Protein AF-A0A0G4KHU5-F1 (afdb_monomer)

Nearest PDB structures (foldseek):
  5nns-assembly2_B  TM=8.372E-01  e=2.624E-02  Heterobasidion irregulare TC 32-1
  7a8v-assembly1_A  TM=7.854E-01  e=5.188E-02  Talaromyces verruculosus
  6qt9-assembly1_Y  TM=2.012E-01  e=7.845E+00  Haloarcula hispanica SH1 virus
  4v6p-assembly1_BE  TM=1.532E-01  e=7.374E+00  Escherichia coli

pLDDT: mean 94.88, std 6.63, range [50.22, 98.56]

Foldseek 3Di:
DQPDDDDDDAAFDKDKDFAPAFPQDFFKDWDKDDFAPADPSPGPSPGDIDTQDIFGFPDQDPVGTHGPQQPPNTGHRMDMDTGHNPDDDHDD

Solvent-accessible surface area (backbone atoms only — not comparable to full-atom values): 5904 Å² total; per-residue (Å²): 130,79,93,67,82,86,81,93,79,59,61,49,39,77,48,68,50,78,41,95,72,50,43,85,68,76,44,71,46,74,42,69,50,37,70,33,100,53,63,45,75,77,47,85,80,82,66,69,72,46,78,72,45,77,44,49,62,73,48,76,56,100,92,41,80,40,27,58,46,29,58,93,88,37,40,39,44,55,53,74,50,57,42,54,70,82,52,74,90,78,44,88

Radius of gyration: 16.13 Å; Cα contacts (8 Å, |Δi|>4): 148; chains: 1; bounding box: 32×24×53 Å

Organism: Verticillium longisporum (NCBI:txid100787)

Sequence (92 aa):
MAATNTKTVQAGDQLGFKVNSELGHPGPQAVYLSKAPGAAQEYKGDGDWFKIYELTYSEINEQGIQWATFLNNQGVHNFTFTLPKELPDGEY

Secondary structure (DSSP, 8-state):
----------TT-EEEEE-SS---S---EEEEEE--SS-GGG--S-S-EEEEEEE-EEEEETTEEEETTEETTEE-SEEEEE--TTPPSS--

InterPro domains:
  IPR005103 Auxiliary Activity family 9, catalytic domain [PF03443] (5-92)
  IPR049892 Auxiliary Activity family 9 [PTHR33353] (2-92)

Structure (mmCIF, N/CA/C/O backbone):
data_AF-A0A0G4KHU5-F1
#
_entry.id   AF-A0A0G4KHU5-F1
#
loop_
_atom_site.group_PDB
_atom_site.id
_atom_site.type_symbol
_atom_site.label_atom_id
_atom_site.label_alt_id
_atom_site.label_comp_id
_atom_site.label_asym_id
_atom_site.label_entity_id
_atom_site.label_seq_id
_atom_site.pdbx_PDB_ins_code
_atom_site.Cartn_x
_atom_site.Cartn_y
_atom_site.Cartn_z
_atom_site.occupancy
_atom_site.B_iso_or_equiv
_atom_site.auth_seq_id
_atom_site.auth_comp_id
_atom_site.auth_asym_id
_atom_site.auth_atom_id
_atom_site.pdbx_PDB_model_num
ATOM 1 N N . MET A 1 1 ? 0.018 -14.109 24.249 1.00 50.22 1 MET A N 1
ATOM 2 C CA . MET A 1 1 ? -0.201 -12.672 23.980 1.00 50.22 1 MET A CA 1
ATOM 3 C C . MET A 1 1 ? 0.247 -12.405 22.554 1.00 50.22 1 MET A C 1
ATOM 5 O O . MET A 1 1 ? 1.291 -12.933 22.184 1.00 50.22 1 MET A O 1
ATOM 9 N N . ALA A 1 2 ? -0.548 -11.693 21.753 1.00 60.47 2 ALA A N 1
ATOM 10 C CA . ALA A 1 2 ? -0.164 -11.324 20.389 1.00 60.47 2 ALA A CA 1
ATOM 11 C C . ALA A 1 2 ? 1.078 -10.412 20.430 1.00 60.47 2 ALA A C 1
ATOM 13 O O . ALA A 1 2 ? 1.156 -9.520 21.271 1.00 60.47 2 ALA A O 1
ATOM 14 N N . ALA A 1 3 ? 2.071 -10.679 19.578 1.00 78.38 3 ALA A N 1
ATOM 15 C CA . ALA A 1 3 ? 3.383 -10.014 19.599 1.00 78.38 3 ALA A CA 1
ATOM 16 C C . ALA A 1 3 ? 3.479 -8.808 18.642 1.00 78.38 3 ALA A C 1
ATOM 18 O O . ALA A 1 3 ? 4.571 -8.303 18.385 1.00 78.38 3 ALA A O 1
ATOM 19 N N . THR A 1 4 ? 2.354 -8.374 18.077 1.00 87.81 4 THR A N 1
ATOM 20 C CA . THR A 1 4 ? 2.290 -7.331 17.051 1.00 87.81 4 THR A CA 1
ATOM 21 C C . THR A 1 4 ? 1.722 -6.036 17.620 1.00 87.81 4 THR A C 1
ATOM 23 O O . THR A 1 4 ? 0.829 -6.052 18.462 1.00 87.81 4 THR A O 1
ATOM 26 N N . ASN A 1 5 ? 2.224 -4.904 17.130 1.00 90.88 5 ASN A N 1
ATOM 27 C CA . ASN A 1 5 ? 1.735 -3.571 17.478 1.00 90.88 5 ASN A CA 1
ATOM 28 C C . ASN A 1 5 ? 1.041 -2.936 16.271 1.00 90.88 5 ASN A C 1
ATOM 30 O O . ASN A 1 5 ? 1.402 -3.227 15.130 1.00 90.88 5 ASN A O 1
ATOM 34 N N . THR A 1 6 ? 0.099 -2.033 16.527 1.00 94.62 6 THR A N 1
ATOM 35 C CA . THR A 1 6 ? -0.509 -1.170 15.510 1.00 94.62 6 THR A CA 1
ATOM 36 C C . THR A 1 6 ? 0.165 0.201 15.507 1.00 94.62 6 THR A C 1
ATOM 38 O O . THR A 1 6 ? 0.755 0.635 16.500 1.00 94.62 6 THR A O 1
ATOM 41 N N . LYS A 1 7 ? 0.116 0.885 14.360 1.00 96.00 7 LYS A N 1
ATOM 42 C CA . LYS A 1 7 ? 0.621 2.252 14.204 1.00 96.00 7 LYS A CA 1
ATOM 43 C C . LYS A 1 7 ? -0.553 3.188 13.945 1.00 96.00 7 LYS A C 1
ATOM 45 O O . LYS A 1 7 ? -1.237 3.042 12.940 1.00 96.00 7 LYS A O 1
ATOM 50 N N . THR A 1 8 ? -0.745 4.172 14.817 1.00 97.81 8 THR A N 1
ATOM 51 C CA . THR A 1 8 ? -1.746 5.227 14.620 1.00 97.81 8 THR A CA 1
ATOM 52 C C . THR A 1 8 ? -1.307 6.184 13.512 1.00 97.81 8 THR A C 1
ATOM 54 O O . THR A 1 8 ? -0.172 6.664 13.515 1.00 97.81 8 THR A O 1
ATOM 57 N N . VAL A 1 9 ? -2.213 6.451 12.574 1.00 97.88 9 VAL A N 1
ATOM 58 C CA . VAL A 1 9 ? -2.054 7.339 11.410 1.00 97.88 9 VAL A CA 1
ATOM 59 C C . VAL A 1 9 ? -3.387 8.042 11.143 1.00 97.88 9 VAL A C 1
ATOM 61 O O . VAL A 1 9 ? -4.420 7.600 11.647 1.00 97.88 9 VAL A O 1
ATOM 64 N N . GLN A 1 10 ? -3.380 9.124 10.371 1.00 98.31 10 GLN A N 1
ATOM 65 C CA . GLN A 1 10 ? -4.588 9.834 9.948 1.00 98.31 10 GLN A CA 1
ATOM 66 C C . GLN A 1 10 ? -4.950 9.498 8.497 1.00 98.31 10 GLN A C 1
ATOM 68 O O . GLN A 1 10 ? -4.085 9.258 7.651 1.00 98.31 10 GLN A O 1
ATOM 73 N N . ALA A 1 11 ? -6.246 9.515 8.183 1.00 98.31 11 ALA A N 1
ATOM 74 C CA . ALA A 1 11 ? -6.706 9.489 6.799 1.00 98.31 11 ALA A CA 1
ATOM 75 C C . ALA A 1 11 ? -6.071 10.655 6.014 1.00 98.31 11 ALA A C 1
ATOM 77 O O . ALA A 1 11 ? -6.034 11.792 6.485 1.00 98.31 11 ALA A O 1
ATOM 78 N N . GLY A 1 12 ? -5.554 10.379 4.815 1.00 98.31 12 GLY A N 1
ATOM 79 C CA . GLY A 1 12 ? -4.780 11.348 4.034 1.00 98.31 12 GLY A CA 1
ATOM 80 C C . GLY A 1 12 ? -3.273 11.377 4.318 1.00 98.31 12 GLY A C 1
ATOM 81 O O . GLY A 1 12 ? -2.556 12.034 3.561 1.00 98.31 12 GLY A O 1
ATOM 82 N N . ASP A 1 13 ? -2.771 10.661 5.329 1.00 98.56 13 ASP A N 1
ATOM 83 C CA . ASP A 1 13 ? -1.327 10.541 5.552 1.00 98.56 13 ASP A CA 1
ATOM 84 C C . ASP A 1 13 ? -0.637 9.827 4.383 1.00 98.56 13 ASP A C 1
ATOM 86 O O . ASP A 1 13 ? -1.174 8.891 3.777 1.00 98.56 13 ASP A O 1
ATOM 90 N N . GLN A 1 14 ? 0.600 10.240 4.093 1.00 98.31 14 GLN A N 1
ATOM 91 C CA . GLN A 1 14 ? 1.492 9.484 3.223 1.00 98.31 14 GLN A CA 1
ATOM 92 C C . GLN A 1 14 ? 2.239 8.429 4.043 1.00 98.31 14 GLN A C 1
ATOM 94 O O . GLN A 1 14 ? 2.972 8.744 4.981 1.00 98.31 14 GLN A O 1
ATOM 99 N N . LEU A 1 15 ? 2.075 7.171 3.648 1.00 97.75 15 LEU A N 1
ATOM 100 C CA . LEU A 1 15 ? 2.742 6.008 4.221 1.00 97.75 15 LEU A CA 1
ATOM 101 C C . LEU A 1 15 ? 3.617 5.334 3.168 1.00 97.75 15 LEU A C 1
ATOM 103 O O . LEU A 1 15 ? 3.599 5.694 1.993 1.00 97.75 15 LEU A O 1
ATOM 107 N N . GLY A 1 16 ? 4.407 4.352 3.589 1.00 96.44 16 GLY A N 1
ATOM 108 C CA . GLY A 1 16 ? 5.245 3.597 2.674 1.00 96.44 16 GLY A CA 1
ATOM 109 C C . GLY A 1 16 ? 6.011 2.477 3.351 1.00 96.44 16 GLY A C 1
ATOM 110 O O . GLY A 1 16 ? 6.069 2.389 4.580 1.00 96.44 16 GLY A O 1
ATOM 111 N N . PHE A 1 17 ? 6.632 1.646 2.523 1.00 95.75 17 PHE A N 1
ATOM 112 C CA . PHE A 1 17 ? 7.479 0.546 2.959 1.00 95.75 17 PHE A CA 1
ATOM 113 C C . PHE A 1 17 ? 8.875 0.698 2.366 1.00 95.75 17 PHE A C 1
ATOM 115 O O . PHE A 1 17 ? 9.043 1.090 1.208 1.00 95.75 17 PHE A O 1
ATOM 122 N N . LYS A 1 18 ? 9.886 0.364 3.169 1.00 96.31 18 LYS A N 1
ATOM 123 C CA . LYS A 1 18 ? 11.254 0.168 2.686 1.00 96.31 18 LYS A CA 1
ATOM 124 C C . LYS A 1 18 ? 11.419 -1.277 2.231 1.00 96.31 18 LYS A C 1
ATOM 126 O O . LYS A 1 18 ? 10.949 -2.194 2.900 1.00 96.31 18 LYS A O 1
ATOM 131 N N . VAL A 1 19 ? 12.116 -1.466 1.122 1.00 93.62 19 VAL A N 1
ATOM 132 C CA . VAL A 1 19 ? 12.549 -2.772 0.626 1.00 93.62 19 VAL A CA 1
ATOM 133 C C . VAL A 1 19 ? 13.944 -3.041 1.189 1.00 93.62 19 VAL A C 1
ATOM 135 O O . VAL A 1 19 ? 14.775 -2.139 1.226 1.00 93.62 19 VAL A O 1
ATOM 138 N N . ASN A 1 20 ? 14.203 -4.259 1.669 1.00 92.81 20 ASN A N 1
ATOM 139 C CA . ASN A 1 20 ? 15.457 -4.575 2.367 1.00 92.81 20 ASN A CA 1
ATOM 140 C C . ASN A 1 20 ? 16.706 -4.414 1.477 1.00 92.81 20 ASN A C 1
ATOM 142 O O . ASN A 1 20 ? 17.734 -3.927 1.934 1.00 92.81 20 ASN A O 1
ATOM 146 N N . SER A 1 21 ? 16.609 -4.827 0.211 1.00 93.19 21 SER A N 1
ATOM 147 C CA . SER A 1 21 ? 17.648 -4.631 -0.805 1.00 93.19 21 SER A CA 1
ATOM 148 C C . SER A 1 21 ? 17.071 -3.792 -1.937 1.00 93.19 21 SER A C 1
ATOM 150 O O . SER A 1 21 ? 17.120 -2.580 -1.826 1.00 93.19 21 SER A O 1
ATOM 152 N N . GLU A 1 22 ? 16.433 -4.390 -2.938 1.00 93.75 22 GLU A N 1
ATOM 153 C CA . GLU A 1 22 ? 15.691 -3.705 -4.002 1.00 93.75 22 GLU A CA 1
ATOM 154 C C . GLU A 1 22 ? 14.490 -4.554 -4.434 1.00 93.75 22 GLU A C 1
ATOM 156 O O . GLU A 1 22 ? 14.433 -5.759 -4.163 1.00 93.75 22 GLU A O 1
ATOM 161 N N . LEU A 1 23 ? 13.521 -3.944 -5.115 1.00 93.06 23 LEU A N 1
ATOM 162 C CA . LEU A 1 23 ? 12.470 -4.690 -5.799 1.00 93.06 23 LEU A CA 1
ATOM 163 C C . LEU A 1 23 ? 13.063 -5.339 -7.063 1.00 93.06 23 LEU A C 1
ATOM 165 O O . LEU A 1 23 ? 13.053 -4.757 -8.142 1.00 93.06 23 LEU A O 1
ATOM 169 N 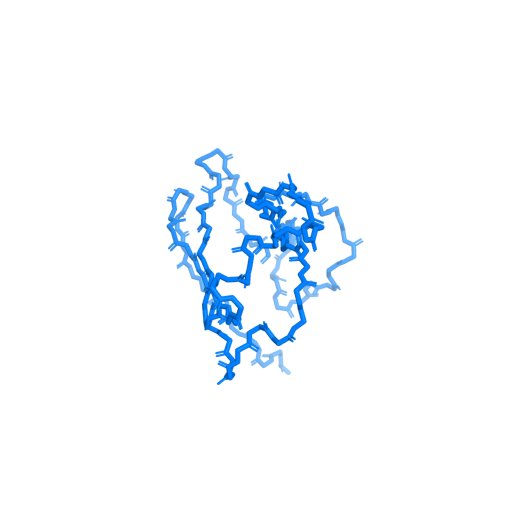N . GLY A 1 24 ? 13.614 -6.546 -6.906 1.00 93.00 24 GLY A N 1
ATOM 170 C CA . GLY A 1 24 ? 14.420 -7.209 -7.942 1.00 93.00 24 GLY A CA 1
ATOM 171 C C . GLY A 1 24 ? 13.646 -7.881 -9.083 1.00 93.00 24 GLY A C 1
ATOM 172 O O . GLY A 1 24 ? 14.265 -8.354 -10.029 1.00 93.00 24 GLY A O 1
ATOM 173 N N . HIS A 1 25 ? 12.313 -7.951 -9.011 1.00 93.62 25 HIS A N 1
ATOM 174 C CA . HIS A 1 25 ? 11.473 -8.499 -10.083 1.00 93.62 25 HIS A CA 1
ATOM 175 C C . HIS A 1 25 ? 10.505 -7.428 -10.596 1.00 93.62 25 HIS A C 1
ATOM 177 O O . HIS A 1 25 ? 9.581 -7.070 -9.865 1.00 93.62 25 HIS A O 1
ATOM 183 N N . PRO A 1 26 ? 10.680 -6.933 -11.833 1.00 94.81 26 PRO A N 1
ATOM 184 C CA . PRO A 1 26 ? 9.795 -5.930 -12.410 1.00 94.81 26 PRO A CA 1
ATOM 185 C C . PRO A 1 26 ? 8.344 -6.424 -12.470 1.00 94.81 26 PRO A C 1
ATOM 187 O O . PRO A 1 26 ? 8.080 -7.556 -12.880 1.00 94.81 26 PRO A O 1
ATOM 190 N N . GLY A 1 27 ? 7.398 -5.581 -12.063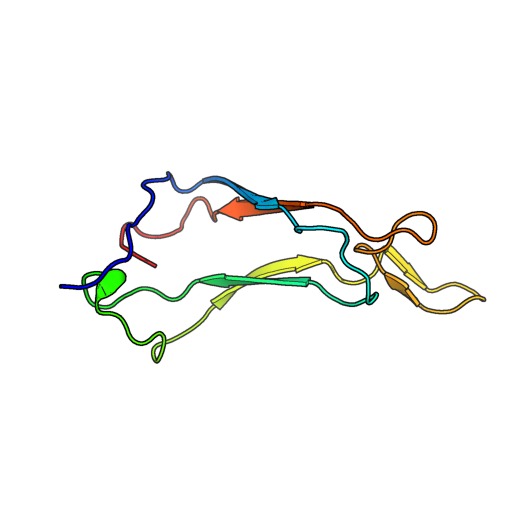 1.00 95.19 27 GLY A N 1
ATOM 191 C CA . GLY A 1 27 ? 5.989 -5.958 -12.016 1.00 95.19 27 GLY A CA 1
ATOM 192 C C . GLY A 1 27 ? 5.092 -4.882 -11.408 1.00 95.19 27 GLY A C 1
ATOM 193 O O . GLY A 1 27 ? 5.589 -3.857 -10.923 1.00 95.19 27 GLY A O 1
ATOM 194 N N . PRO A 1 28 ? 3.766 -5.105 -11.425 1.00 95.81 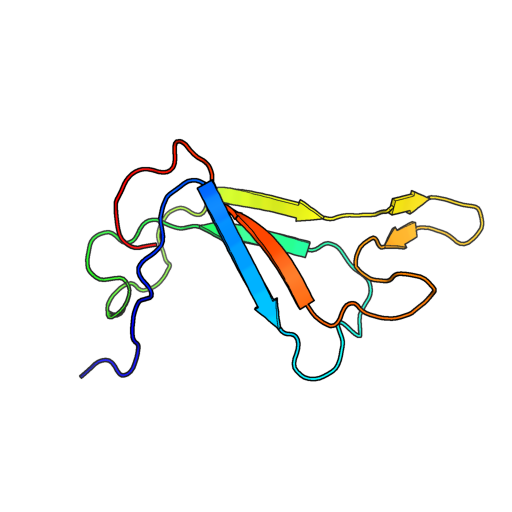28 PRO A N 1
ATOM 195 C CA . PRO A 1 28 ? 2.826 -4.187 -10.815 1.00 95.81 28 PRO A CA 1
ATOM 196 C C . PRO A 1 28 ? 2.949 -4.228 -9.290 1.00 95.81 28 PRO A C 1
ATOM 198 O O . PRO A 1 28 ? 3.246 -5.259 -8.687 1.00 95.81 28 PRO A O 1
ATOM 201 N N . GLN A 1 29 ? 2.653 -3.100 -8.664 1.00 95.88 29 GLN A N 1
ATOM 202 C CA . GLN A 1 29 ? 2.530 -2.955 -7.224 1.00 95.88 29 GLN A CA 1
ATOM 203 C C . GLN A 1 29 ? 1.113 -2.497 -6.896 1.00 95.88 29 GLN A C 1
ATOM 205 O O . GLN A 1 29 ? 0.573 -1.603 -7.542 1.00 95.88 29 GLN A O 1
ATOM 210 N N . ALA A 1 30 ? 0.517 -3.087 -5.866 1.00 97.50 30 ALA A N 1
ATOM 211 C CA . ALA A 1 30 ? -0.777 -2.667 -5.359 1.00 97.50 30 ALA A CA 1
ATOM 212 C C . ALA A 1 30 ? -0.767 -2.669 -3.832 1.00 97.50 30 ALA A C 1
ATOM 214 O O . ALA A 1 30 ? -0.116 -3.507 -3.208 1.00 97.50 30 ALA A O 1
ATOM 215 N N . VAL A 1 31 ? -1.501 -1.729 -3.244 1.00 98.25 31 VAL A N 1
ATOM 216 C CA . VAL A 1 31 ? -1.725 -1.663 -1.797 1.00 98.25 31 VAL A CA 1
ATOM 217 C C . VAL A 1 31 ? -3.213 -1.801 -1.546 1.00 98.25 31 VAL A C 1
ATOM 219 O O . VAL A 1 31 ? -4.029 -1.171 -2.224 1.00 98.25 31 VAL A O 1
ATOM 222 N N . TYR A 1 32 ? -3.549 -2.628 -0.567 1.00 98.44 32 TYR A N 1
ATOM 223 C CA . TYR A 1 32 ? -4.914 -2.896 -0.150 1.00 98.44 32 TYR A CA 1
ATOM 224 C C . TYR A 1 32 ? -5.058 -2.630 1.341 1.00 98.44 32 TYR A C 1
ATOM 226 O O . TYR A 1 32 ? -4.084 -2.722 2.089 1.00 98.44 32 TYR A O 1
ATOM 234 N N . LEU A 1 33 ? -6.285 -2.341 1.753 1.00 98.50 33 LEU A N 1
ATOM 235 C CA . LEU A 1 33 ? -6.691 -2.312 3.149 1.00 98.50 33 LEU A CA 1
ATOM 236 C C . LEU A 1 33 ? -7.844 -3.293 3.345 1.00 98.50 33 LEU A C 1
ATOM 238 O O . LEU A 1 33 ? -8.645 -3.510 2.434 1.00 98.50 33 LEU A O 1
ATOM 242 N N . SER A 1 34 ? -7.938 -3.846 4.546 1.00 98.44 34 SER A N 1
ATOM 243 C CA . SER A 1 34 ? -9.085 -4.622 4.996 1.00 98.44 34 SER A CA 1
ATOM 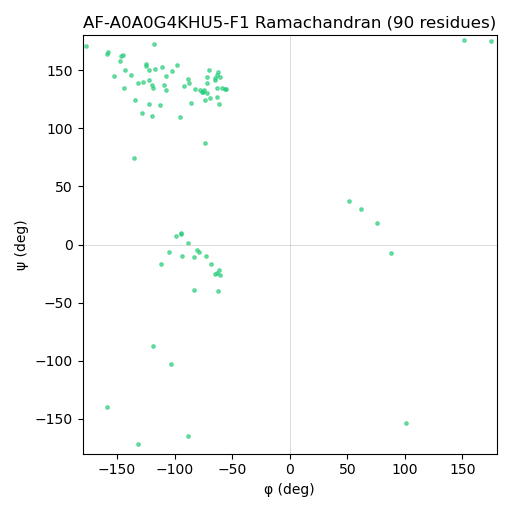244 C C . SER A 1 34 ? -9.441 -4.153 6.387 1.00 98.44 34 SER A C 1
ATOM 246 O O . SER A 1 34 ? -8.611 -4.217 7.277 1.00 98.44 34 SER A O 1
ATOM 248 N N . LYS A 1 35 ? -10.678 -3.722 6.612 1.00 98.00 35 LYS A N 1
ATOM 249 C CA . LYS A 1 35 ? -11.080 -3.270 7.945 1.00 98.00 35 LYS A CA 1
ATOM 250 C C . LYS A 1 35 ? -11.135 -4.454 8.912 1.00 98.00 35 LYS A C 1
ATOM 252 O O . LYS A 1 35 ? -11.827 -5.432 8.636 1.00 98.00 35 LYS A O 1
ATOM 257 N N . ALA A 1 36 ? -10.443 -4.359 10.043 1.00 97.81 36 ALA A N 1
ATOM 258 C CA . ALA A 1 36 ? -10.545 -5.351 11.100 1.00 97.81 36 ALA A CA 1
ATOM 259 C C . ALA A 1 36 ? -11.915 -5.226 11.805 1.00 97.81 36 ALA A C 1
ATOM 261 O O . ALA A 1 36 ? -12.370 -4.112 12.084 1.00 97.81 36 ALA A O 1
ATOM 262 N N . PRO A 1 37 ? -12.591 -6.342 12.138 1.00 96.50 37 PRO A N 1
ATOM 263 C CA . PRO A 1 37 ? -13.850 -6.310 12.891 1.00 96.50 37 PRO A CA 1
ATOM 264 C C . PRO A 1 37 ? -13.655 -5.956 14.379 1.00 96.50 37 PRO A C 1
ATOM 266 O O . PRO A 1 37 ? -14.628 -5.721 15.092 1.00 96.50 37 PRO A O 1
ATOM 269 N N . GLY A 1 38 ? -12.405 -5.934 14.847 1.00 95.06 38 GLY A N 1
ATOM 270 C CA . GLY A 1 38 ? -11.976 -5.610 16.205 1.00 95.06 38 GLY A CA 1
ATOM 271 C C . GLY A 1 38 ? -10.507 -5.184 16.188 1.00 95.06 38 GLY A C 1
ATOM 272 O O . GLY A 1 38 ? -10.084 -4.505 15.256 1.00 95.06 38 GLY A O 1
ATOM 273 N N . ALA A 1 39 ? -9.723 -5.608 17.179 1.00 95.00 39 ALA A N 1
ATOM 274 C CA . ALA A 1 39 ? -8.280 -5.369 17.186 1.00 95.00 39 ALA A CA 1
ATOM 275 C C . ALA A 1 39 ? -7.597 -6.079 15.999 1.00 95.00 39 ALA A C 1
ATOM 277 O O . ALA A 1 39 ? -7.745 -7.293 15.829 1.00 95.00 39 ALA A O 1
ATOM 278 N N . ALA A 1 40 ? -6.813 -5.354 15.201 1.00 95.38 40 ALA A N 1
ATOM 279 C CA . ALA A 1 40 ? -6.067 -5.893 14.064 1.00 95.38 40 ALA A CA 1
ATOM 280 C C . ALA A 1 40 ? -5.057 -6.969 14.494 1.00 95.38 40 ALA A C 1
ATOM 282 O O . ALA A 1 40 ? -4.761 -7.886 13.736 1.00 95.38 40 ALA A O 1
ATOM 283 N N . GLN A 1 41 ? -4.579 -6.921 15.739 1.00 94.31 41 GLN A N 1
ATOM 284 C CA . GLN A 1 41 ? -3.703 -7.935 16.332 1.00 94.31 41 GLN A CA 1
ATOM 285 C C . GLN A 1 41 ? -4.367 -9.317 16.445 1.00 94.31 41 GLN A C 1
ATOM 287 O O . GLN A 1 41 ? -3.667 -10.326 16.511 1.00 94.31 41 GLN A O 1
ATOM 292 N N . GLU A 1 42 ? -5.699 -9.368 16.502 1.00 93.56 42 GLU A N 1
ATOM 293 C CA . GLU A 1 42 ? -6.489 -10.604 16.581 1.00 93.56 42 GLU A CA 1
ATOM 294 C C . GLU A 1 42 ? -7.161 -10.945 15.243 1.00 93.56 42 GLU A C 1
ATOM 296 O O . GLU A 1 42 ? -7.768 -12.009 15.091 1.00 93.56 42 GLU A O 1
ATOM 301 N N . TYR A 1 43 ? -7.052 -10.048 14.262 1.00 94.94 43 TYR A N 1
ATOM 302 C CA . TYR A 1 43 ? -7.692 -10.188 12.970 1.00 94.94 43 TYR A CA 1
ATOM 303 C C . TYR A 1 43 ? -6.935 -11.176 12.074 1.00 94.94 43 TYR A C 1
ATOM 305 O O . TYR A 1 43 ? -5.716 -11.119 11.929 1.00 94.94 43 TYR A O 1
ATOM 313 N N . LYS A 1 44 ? -7.673 -12.092 11.439 1.00 95.06 44 LYS A N 1
ATOM 314 C CA . LYS A 1 44 ? -7.113 -13.118 10.547 1.00 95.06 44 LYS A CA 1
ATOM 315 C C . LYS A 1 44 ? -6.858 -12.628 9.120 1.00 95.06 44 LYS A C 1
ATOM 317 O O . LYS A 1 44 ? -6.229 -13.354 8.355 1.00 95.06 44 LYS A O 1
ATOM 322 N N . GLY A 1 45 ? -7.347 -11.441 8.751 1.00 95.88 45 GLY A N 1
ATOM 323 C CA . GLY A 1 45 ? -7.245 -10.928 7.380 1.00 95.88 45 GLY A CA 1
ATOM 324 C C . GLY A 1 45 ? -8.217 -11.581 6.389 1.00 95.88 45 GLY A C 1
ATOM 325 O O . GLY A 1 45 ? -7.972 -11.532 5.187 1.00 95.88 45 GLY A O 1
ATOM 326 N N . ASP A 1 46 ? -9.281 -12.224 6.874 1.00 96.94 46 ASP A N 1
ATOM 327 C CA . ASP A 1 46 ? -10.236 -13.033 6.100 1.00 96.94 46 ASP A CA 1
ATOM 328 C C . ASP A 1 46 ? -11.539 -12.304 5.715 1.00 96.94 46 ASP A C 1
ATOM 330 O O . ASP A 1 46 ? -12.457 -12.917 5.173 1.00 96.94 46 ASP A O 1
ATOM 334 N N . GLY A 1 47 ? -11.622 -11.005 5.982 1.00 96.69 47 GLY A N 1
ATOM 335 C CA . GLY A 1 47 ? -12.691 -10.114 5.538 1.00 96.69 47 GLY A CA 1
ATOM 336 C C . GLY A 1 47 ? -12.433 -9.485 4.167 1.00 96.69 47 GLY A C 1
ATOM 337 O O . GLY A 1 47 ? -11.569 -9.914 3.400 1.00 96.69 47 GLY A O 1
ATOM 338 N N . ASP A 1 48 ? -13.209 -8.448 3.861 1.00 98.12 48 ASP A N 1
ATOM 339 C CA . ASP A 1 48 ? -13.160 -7.774 2.566 1.00 98.12 48 ASP A CA 1
ATOM 340 C C . ASP A 1 48 ? -11.921 -6.885 2.418 1.00 98.12 48 ASP A C 1
ATOM 342 O O . ASP A 1 48 ? -11.618 -6.041 3.266 1.00 98.12 48 ASP A O 1
ATOM 346 N N . TRP A 1 49 ? -11.258 -7.022 1.271 1.00 98.50 49 TRP A N 1
ATOM 347 C CA . TRP A 1 49 ? -10.109 -6.213 0.880 1.00 98.50 49 TRP A CA 1
ATOM 348 C C . TRP A 1 49 ? -10.480 -5.255 -0.245 1.00 98.50 49 TRP A C 1
ATOM 350 O O . TRP A 1 49 ? -11.103 -5.643 -1.235 1.00 98.50 49 TRP A O 1
ATOM 360 N N . PHE A 1 50 ? -10.024 -4.011 -0.143 1.00 98.31 50 PHE A N 1
ATOM 361 C CA . PHE A 1 50 ? -10.181 -3.013 -1.197 1.00 98.31 50 PHE A CA 1
ATOM 362 C C . PHE A 1 50 ? -8.838 -2.377 -1.554 1.00 98.31 50 PHE A C 1
ATOM 364 O O . PHE A 1 50 ? -7.996 -2.117 -0.692 1.00 98.31 50 PHE A O 1
ATOM 371 N N . LYS A 1 51 ? -8.622 -2.155 -2.855 1.00 98.31 51 LYS A N 1
ATOM 372 C CA . LYS A 1 51 ? -7.389 -1.556 -3.377 1.00 98.31 51 LYS A CA 1
ATOM 373 C C . LYS A 1 51 ? -7.408 -0.051 -3.109 1.00 98.31 51 LYS A C 1
ATOM 375 O O . LYS A 1 51 ? -8.389 0.608 -3.441 1.00 98.31 51 LYS A O 1
ATOM 380 N N . ILE A 1 52 ? -6.320 0.492 -2.567 1.00 98.25 52 ILE A N 1
ATOM 381 C CA . ILE A 1 52 ? -6.149 1.941 -2.347 1.00 98.25 52 ILE A CA 1
ATOM 382 C C . ILE A 1 52 ? -5.081 2.568 -3.244 1.00 98.25 52 ILE A C 1
ATOM 384 O O . ILE A 1 52 ? -5.032 3.786 -3.388 1.00 98.25 52 ILE A O 1
ATOM 388 N N . TYR A 1 53 ? -4.212 1.749 -3.832 1.00 98.19 53 TYR A N 1
ATOM 389 C CA . TYR A 1 53 ? -3.120 2.212 -4.676 1.00 98.19 53 TYR A CA 1
ATOM 390 C C . TYR A 1 53 ? -2.747 1.146 -5.697 1.00 98.19 53 TYR A C 1
ATOM 392 O O . TYR A 1 53 ? -2.764 -0.050 -5.395 1.00 98.19 53 TYR A O 1
ATOM 400 N N . GLU A 1 54 ? -2.364 1.598 -6.886 1.00 97.44 54 GLU A N 1
ATOM 401 C CA . GLU A 1 54 ? -1.813 0.766 -7.942 1.00 97.44 54 GLU A CA 1
ATOM 402 C C . GLU A 1 54 ? -0.726 1.524 -8.700 1.00 97.44 54 GLU A C 1
ATOM 404 O O . GLU A 1 54 ? -0.912 2.676 -9.088 1.00 97.44 54 GLU A O 1
ATOM 409 N N . LEU A 1 55 ? 0.392 0.847 -8.936 1.00 96.12 55 LEU A N 1
ATOM 410 C CA . LEU A 1 55 ? 1.481 1.296 -9.787 1.00 96.12 55 LEU A CA 1
ATOM 411 C C . LEU A 1 55 ? 1.790 0.178 -10.774 1.00 96.12 55 LEU A C 1
ATOM 413 O O . LEU A 1 55 ? 2.232 -0.899 -10.378 1.00 96.12 55 LEU A O 1
ATOM 417 N N . THR A 1 56 ? 1.524 0.413 -12.054 1.00 96.12 56 THR A N 1
ATOM 418 C CA . THR A 1 56 ? 1.672 -0.602 -13.100 1.00 96.12 56 THR A CA 1
ATOM 419 C C . THR A 1 56 ? 2.953 -0.361 -13.903 1.00 96.12 56 THR A C 1
ATOM 421 O O . THR A 1 56 ? 4.056 -0.656 -13.442 1.00 96.12 56 THR A O 1
ATOM 424 N N . TYR A 1 57 ? 2.827 0.198 -15.098 1.00 96.12 57 TYR A N 1
ATOM 425 C CA . TYR A 1 57 ? 3.904 0.481 -16.030 1.00 96.12 57 TYR A CA 1
ATOM 426 C C . TYR A 1 57 ? 4.009 1.988 -16.265 1.00 96.12 57 TYR A C 1
ATOM 428 O O . TYR A 1 57 ? 3.019 2.712 -16.161 1.00 96.12 57 TYR A O 1
ATOM 436 N N . SER A 1 58 ? 5.214 2.466 -16.562 1.00 94.94 58 SER A N 1
ATOM 437 C CA . SER A 1 58 ? 5.441 3.855 -16.969 1.00 94.94 58 SER A CA 1
ATOM 438 C C . SER A 1 58 ? 5.172 4.038 -18.458 1.00 94.94 58 SER A C 1
ATOM 440 O O . SER A 1 58 ? 4.580 5.034 -18.862 1.00 94.94 58 SER A O 1
ATOM 442 N N . GLU A 1 59 ? 5.569 3.061 -19.272 1.00 95.62 59 GLU A N 1
ATOM 443 C CA . GLU A 1 59 ? 5.355 3.062 -20.715 1.00 95.62 59 GLU A CA 1
ATOM 444 C C . GLU A 1 59 ? 5.415 1.645 -21.299 1.00 95.62 59 GLU A C 1
ATOM 446 O O . GLU A 1 59 ? 5.880 0.697 -20.662 1.00 95.62 59 GLU A O 1
ATOM 451 N N . ILE A 1 60 ? 4.940 1.509 -22.535 1.00 96.94 60 ILE A N 1
ATOM 452 C CA . ILE A 1 60 ? 5.152 0.327 -23.371 1.00 96.94 60 ILE A CA 1
ATOM 453 C C . ILE A 1 60 ? 5.838 0.826 -24.638 1.00 96.94 60 ILE A C 1
ATOM 455 O O . ILE A 1 60 ? 5.291 1.680 -25.335 1.00 96.94 60 ILE A O 1
ATOM 459 N N . ASN A 1 61 ? 7.033 0.315 -24.915 1.00 95.56 61 ASN A N 1
ATOM 460 C CA . ASN A 1 61 ? 7.862 0.735 -26.042 1.00 95.56 61 ASN A CA 1
ATOM 461 C C . ASN A 1 61 ? 8.376 -0.490 -26.825 1.00 95.56 61 ASN A C 1
ATOM 463 O O . ASN A 1 61 ? 7.945 -1.620 -26.587 1.00 95.56 61 ASN 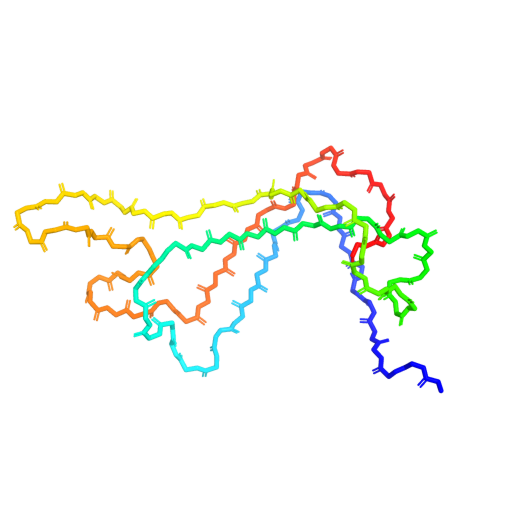A O 1
ATOM 467 N N . GLU A 1 62 ? 9.285 -0.282 -27.782 1.00 96.94 62 GLU A N 1
ATOM 468 C CA . GLU A 1 62 ? 9.843 -1.357 -28.620 1.00 96.94 62 GLU A CA 1
ATOM 469 C C . GLU A 1 62 ? 10.600 -2.430 -27.816 1.00 96.94 62 GLU A C 1
ATOM 471 O O . GLU A 1 62 ? 10.737 -3.564 -28.2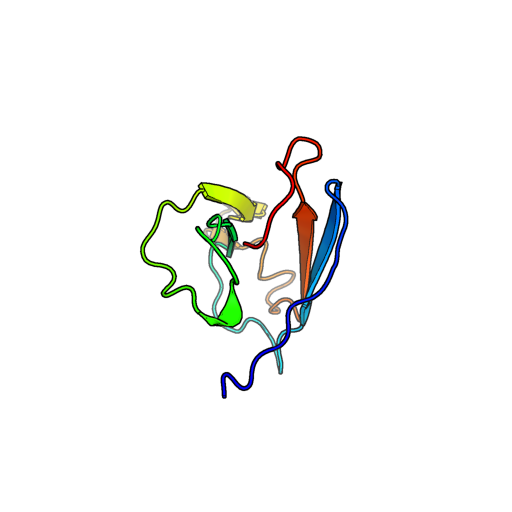71 1.00 96.94 62 GLU A O 1
ATOM 476 N N . GLN A 1 63 ? 11.064 -2.097 -26.609 1.00 92.25 63 GLN A N 1
ATOM 477 C CA . GLN A 1 63 ? 11.726 -3.014 -25.680 1.00 92.25 63 GLN A CA 1
ATOM 478 C C . GLN A 1 63 ? 10.728 -3.737 -24.756 1.00 92.25 63 GLN A C 1
ATOM 480 O O . GLN A 1 63 ? 11.135 -4.542 -23.919 1.00 92.25 63 GLN A O 1
ATOM 485 N N . GLY A 1 64 ? 9.424 -3.485 -24.911 1.00 94.44 64 GLY A N 1
ATOM 486 C CA . GLY A 1 64 ? 8.348 -4.095 -24.135 1.00 94.44 64 GLY A CA 1
ATOM 487 C C . GLY A 1 64 ? 7.808 -3.190 -23.027 1.00 94.44 64 GLY A C 1
ATOM 488 O O . GLY A 1 64 ? 7.840 -1.962 -23.120 1.00 94.44 64 GLY A O 1
ATOM 489 N N . ILE A 1 65 ? 7.256 -3.812 -21.982 1.00 95.69 65 ILE A N 1
ATOM 490 C CA . ILE A 1 65 ? 6.683 -3.106 -20.828 1.00 95.69 65 ILE A CA 1
ATOM 491 C C . ILE A 1 65 ? 7.813 -2.546 -19.965 1.00 95.69 65 ILE A C 1
ATOM 493 O O . ILE A 1 65 ? 8.647 -3.302 -19.467 1.00 95.69 65 ILE A O 1
ATOM 497 N N . GLN A 1 66 ? 7.782 -1.239 -19.722 1.00 95.69 66 GLN A N 1
ATOM 498 C CA . GLN A 1 66 ? 8.645 -0.577 -18.752 1.00 95.69 66 GLN A CA 1
ATOM 499 C C . GLN A 1 66 ? 7.889 -0.447 -17.432 1.00 95.69 66 GLN A C 1
ATOM 501 O O . GLN A 1 66 ? 6.910 0.293 -17.317 1.00 95.69 66 GLN A O 1
ATOM 506 N N . TRP A 1 67 ? 8.303 -1.215 -16.429 1.00 96.69 67 TRP A N 1
ATOM 507 C CA . TRP A 1 67 ? 7.624 -1.246 -15.138 1.00 96.69 67 TRP A CA 1
ATOM 508 C C . TRP A 1 67 ? 7.938 0.004 -14.326 1.00 96.69 67 TRP A C 1
ATOM 510 O O . TRP A 1 67 ? 9.100 0.347 -14.125 1.00 96.69 67 TRP A O 1
ATOM 520 N N . ALA A 1 68 ? 6.908 0.654 -13.782 1.00 96.00 68 ALA A N 1
ATOM 521 C CA . ALA A 1 68 ? 7.097 1.871 -12.993 1.00 96.00 68 ALA A CA 1
ATOM 522 C C . ALA A 1 68 ? 7.808 1.605 -11.647 1.00 96.00 68 ALA A C 1
ATOM 524 O O . ALA A 1 68 ? 8.348 2.520 -11.031 1.00 96.00 68 ALA A O 1
A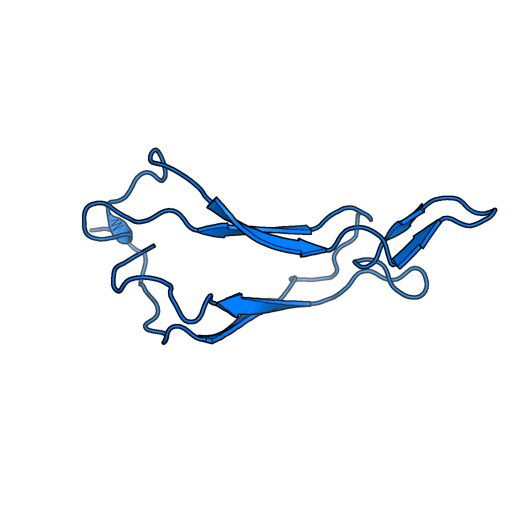TOM 525 N N . THR A 1 69 ? 7.851 0.344 -11.211 1.00 95.50 69 THR A N 1
ATOM 526 C CA . THR A 1 69 ? 8.633 -0.144 -10.064 1.00 95.50 69 THR A CA 1
ATOM 527 C C . THR A 1 69 ? 10.114 -0.384 -10.384 1.00 95.50 69 THR A C 1
ATOM 529 O O . THR A 1 69 ? 10.882 -0.719 -9.480 1.00 95.50 69 THR A O 1
ATOM 532 N N . PHE A 1 70 ? 10.522 -0.228 -11.648 1.00 95.69 70 PHE A N 1
ATOM 533 C CA . PHE A 1 70 ? 11.846 -0.594 -12.143 1.00 95.69 70 PHE A CA 1
ATOM 534 C C . PHE A 1 70 ? 12.429 0.510 -13.041 1.00 95.69 70 PHE A C 1
ATOM 536 O O . PHE A 1 70 ? 12.456 0.419 -14.269 1.00 95.69 70 PHE A O 1
ATOM 543 N N . LEU A 1 71 ? 12.867 1.602 -12.413 1.00 89.88 71 LEU A N 1
ATOM 544 C CA . LEU A 1 71 ? 13.326 2.804 -13.106 1.00 89.88 71 LEU A CA 1
ATOM 545 C C . LEU A 1 71 ? 14.781 2.646 -13.563 1.00 89.88 71 LEU A C 1
ATOM 547 O O . LEU A 1 71 ? 15.633 2.245 -12.776 1.00 89.88 71 LEU A O 1
ATOM 551 N N . ASN A 1 72 ? 15.092 3.000 -14.813 1.00 88.88 72 ASN A N 1
ATOM 552 C CA . ASN A 1 72 ? 16.450 2.895 -15.373 1.00 88.88 72 ASN A CA 1
ATOM 553 C C . ASN A 1 72 ? 17.082 1.503 -15.190 1.00 88.88 72 ASN A C 1
ATOM 555 O O . ASN A 1 72 ? 18.279 1.384 -14.933 1.00 88.88 72 ASN A O 1
ATOM 559 N N . ASN A 1 73 ? 16.271 0.450 -15.311 1.00 88.19 73 ASN A N 1
ATOM 560 C CA . ASN A 1 73 ? 16.701 -0.932 -15.114 1.00 88.19 73 ASN A CA 1
ATOM 561 C C . ASN A 1 73 ? 17.222 -1.228 -13.685 1.00 88.19 73 ASN A C 1
ATOM 563 O O . ASN A 1 73 ? 18.117 -2.056 -13.497 1.00 88.19 73 ASN A O 1
ATOM 567 N N . GLN A 1 74 ? 16.686 -0.524 -12.682 1.00 93.75 74 GLN A N 1
ATOM 568 C CA . GLN A 1 74 ? 16.985 -0.691 -11.257 1.00 93.75 74 GLN A CA 1
ATOM 569 C C . GLN A 1 74 ? 15.687 -0.770 -10.445 1.00 93.75 74 GLN A C 1
ATOM 571 O O . GLN A 1 74 ? 14.742 -0.015 -10.692 1.00 93.75 74 GLN A O 1
ATOM 576 N N . GLY A 1 75 ? 15.640 -1.666 -9.458 1.00 95.06 75 GLY A N 1
ATOM 577 C CA . GLY A 1 75 ? 14.477 -1.816 -8.592 1.00 9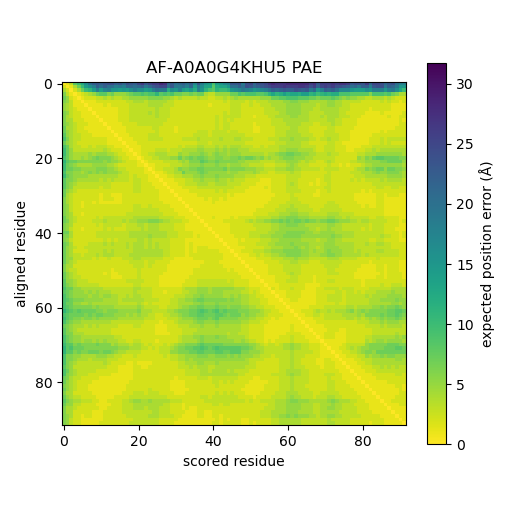5.06 75 GLY A CA 1
ATOM 578 C C . GLY A 1 75 ? 14.337 -0.647 -7.624 1.00 95.06 75 GLY A C 1
ATOM 579 O O . GLY A 1 75 ? 15.318 -0.129 -7.094 1.00 95.06 75 GLY A O 1
ATOM 580 N N . VAL A 1 76 ? 13.103 -0.233 -7.333 1.00 95.19 76 VAL A N 1
ATOM 581 C CA . VAL A 1 76 ? 12.883 0.738 -6.254 1.00 95.19 76 VAL A CA 1
ATOM 582 C C . VAL A 1 76 ? 13.275 0.147 -4.892 1.00 95.19 76 VAL A C 1
ATOM 584 O O . VAL A 1 76 ? 13.034 -1.024 -4.593 1.00 95.19 76 VAL A O 1
ATOM 587 N N . HIS A 1 77 ? 13.846 0.984 -4.027 1.00 96.25 77 HIS A N 1
ATOM 588 C CA . HIS A 1 77 ? 14.229 0.618 -2.653 1.00 96.25 77 HIS A CA 1
ATOM 589 C C . HIS A 1 77 ? 13.141 0.937 -1.619 1.00 96.25 77 HIS A C 1
ATOM 591 O O . HIS A 1 77 ? 13.249 0.603 -0.440 1.00 96.25 77 HIS A O 1
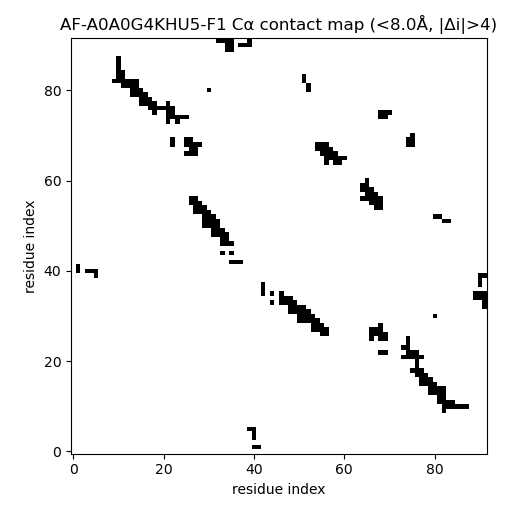ATOM 597 N N . ASN A 1 78 ? 12.107 1.658 -2.032 1.00 95.62 78 ASN A N 1
ATOM 598 C CA . ASN A 1 78 ? 10.961 2.012 -1.214 1.00 95.62 78 ASN A CA 1
ATOM 599 C C . ASN A 1 78 ? 9.791 2.363 -2.127 1.00 95.62 78 ASN A C 1
ATOM 601 O O . ASN A 1 78 ? 9.981 2.639 -3.310 1.00 95.62 78 ASN A O 1
ATOM 605 N N . PHE A 1 79 ? 8.597 2.381 -1.558 1.00 95.06 79 PHE A N 1
ATOM 606 C CA . PHE A 1 79 ? 7.429 2.944 -2.213 1.00 95.06 79 PHE A CA 1
ATOM 607 C C . PHE A 1 79 ? 6.552 3.639 -1.186 1.00 95.06 79 PHE A C 1
ATOM 609 O O . PHE A 1 79 ? 6.512 3.240 -0.016 1.00 95.06 79 PHE A O 1
ATOM 616 N N . THR A 1 80 ? 5.851 4.673 -1.635 1.00 97.44 80 THR A N 1
ATOM 617 C CA . THR A 1 80 ? 4.905 5.426 -0.822 1.00 97.44 80 THR A CA 1
ATOM 618 C C . THR A 1 80 ? 3.536 5.462 -1.481 1.00 97.44 80 THR A C 1
ATOM 620 O O . THR A 1 80 ? 3.397 5.351 -2.697 1.00 97.44 80 THR A O 1
ATOM 623 N N . PHE A 1 81 ? 2.514 5.607 -0.653 1.00 97.81 81 PHE A N 1
ATOM 624 C CA . PHE A 1 81 ? 1.122 5.748 -1.046 1.00 97.81 81 PHE A CA 1
ATOM 625 C C . PHE A 1 81 ? 0.419 6.651 -0.033 1.00 97.81 81 PHE A C 1
ATOM 627 O O . PHE A 1 81 ? 0.877 6.817 1.098 1.00 97.81 81 PHE A O 1
ATOM 634 N N . THR A 1 82 ? -0.694 7.250 -0.437 1.00 98.44 82 THR A N 1
ATOM 635 C CA . THR A 1 82 ? -1.486 8.128 0.426 1.00 98.44 82 THR A CA 1
ATOM 636 C C . THR A 1 82 ? -2.765 7.415 0.826 1.00 98.44 82 THR A C 1
ATOM 638 O O . THR A 1 82 ? -3.443 6.839 -0.025 1.00 98.44 82 THR A O 1
ATOM 641 N N . LEU A 1 83 ? -3.101 7.446 2.115 1.00 98.50 83 LEU A N 1
ATOM 642 C CA . LEU A 1 83 ? -4.371 6.905 2.584 1.00 98.50 83 LEU A CA 1
ATOM 643 C C . LEU A 1 83 ? -5.546 7.717 2.014 1.00 98.50 83 LEU A C 1
ATOM 645 O O . LEU A 1 83 ? -5.452 8.947 1.946 1.00 98.50 83 LEU A O 1
ATOM 649 N N . PRO A 1 84 ? -6.671 7.080 1.640 1.00 98.19 84 PRO A N 1
ATOM 650 C CA . PRO A 1 84 ? -7.863 7.814 1.230 1.00 98.19 84 PRO A CA 1
ATOM 651 C C . PRO A 1 84 ? -8.298 8.788 2.330 1.00 98.19 84 PRO A C 1
ATOM 653 O O . PRO A 1 84 ? -8.369 8.414 3.497 1.00 98.19 84 PRO A O 1
ATOM 656 N N . LYS A 1 85 ? -8.609 10.037 1.970 1.00 98.19 85 LYS A N 1
ATOM 657 C CA . LYS A 1 85 ? -9.066 11.051 2.943 1.00 98.19 85 LYS A CA 1
ATOM 658 C C . LYS A 1 85 ? -10.415 10.707 3.576 1.00 98.19 85 LYS A C 1
ATOM 660 O O . LYS A 1 85 ? -10.708 11.162 4.670 1.00 98.19 85 LYS A O 1
ATOM 665 N N . GLU A 1 86 ? -11.217 9.917 2.871 1.00 97.12 86 GLU A N 1
ATOM 666 C CA . GLU A 1 86 ? -12.542 9.460 3.299 1.00 97.12 86 GLU A CA 1
ATOM 667 C C . GLU A 1 86 ? -12.488 8.079 3.976 1.00 97.12 86 GLU A C 1
ATOM 669 O O . GLU A 1 86 ? -13.529 7.467 4.205 1.00 97.12 86 GLU A O 1
ATOM 674 N N . LEU A 1 87 ? -11.286 7.559 4.269 1.00 97.62 87 LEU A N 1
ATOM 675 C CA . LEU A 1 87 ? -11.120 6.275 4.943 1.00 97.62 87 LEU A CA 1
ATOM 676 C C . LEU A 1 87 ? -11.775 6.341 6.334 1.00 97.62 87 LEU A C 1
ATOM 678 O O . LEU A 1 87 ? -11.367 7.176 7.140 1.00 97.62 87 LEU A O 1
ATOM 682 N N . PRO A 1 88 ? -12.763 5.481 6.645 1.00 97.19 88 PRO A N 1
ATOM 683 C CA . PRO A 1 88 ? -13.403 5.499 7.955 1.00 97.19 88 PRO A CA 1
ATOM 684 C C . PRO A 1 88 ? -12.415 5.180 9.078 1.00 97.19 88 PRO A C 1
ATOM 686 O O . PRO A 1 88 ? -11.546 4.325 8.909 1.00 97.19 88 PRO A O 1
ATOM 689 N N . ASP A 1 89 ? -12.616 5.753 10.259 1.00 98.06 89 ASP A N 1
ATOM 690 C CA . ASP A 1 89 ? -11.807 5.402 11.427 1.00 98.06 89 ASP A CA 1
ATOM 691 C C . ASP A 1 89 ? -11.954 3.912 11.790 1.00 98.06 89 ASP A C 1
ATOM 693 O O . ASP A 1 89 ? -13.024 3.295 11.647 1.00 98.06 89 ASP A O 1
ATOM 697 N N . GLY A 1 90 ? -10.856 3.318 12.254 1.00 97.44 90 GLY A N 1
ATOM 698 C CA . GLY A 1 90 ? -10.784 1.922 12.674 1.00 97.44 90 GLY A CA 1
ATOM 699 C C . GLY A 1 90 ? -9.391 1.329 12.496 1.00 97.44 90 GLY A C 1
ATOM 700 O O . GLY A 1 90 ? -8.491 1.977 11.962 1.00 97.44 90 GLY A O 1
ATOM 701 N N . GLU A 1 91 ? -9.232 0.086 12.937 1.00 97.69 91 GLU A N 1
ATOM 702 C CA . GLU A 1 91 ? -8.041 -0.700 12.633 1.00 97.69 91 GLU A CA 1
ATOM 703 C C . GLU A 1 91 ? -8.236 -1.451 11.310 1.00 97.69 91 GLU A C 1
ATOM 705 O O . GLU A 1 91 ? -9.342 -1.892 10.981 1.00 97.69 91 GLU A O 1
ATOM 710 N N . TYR A 1 92 ? -7.156 -1.538 10.541 1.00 97.12 92 TYR A N 1
ATOM 711 C CA . TYR A 1 92 ? -7.077 -2.161 9.223 1.00 97.12 92 TYR A CA 1
ATOM 712 C C . TYR A 1 92 ? -5.861 -3.087 9.180 1.00 97.12 92 TYR A C 1
ATOM 714 O O . TYR A 1 92 ? -4.876 -2.767 9.888 1.00 97.12 92 TYR A O 1
#

Mean predicted aligned error: 3.48 Å